Protein AF-A0A7C7UXM7-F1 (afdb_monomer)

Radius of gyration: 26.92 Å; Cα contacts (8 Å, |Δi|>4): 82; chains: 1; bounding box: 63×34×82 Å

Nearest PDB structures (foldseek):
  5azs-assembly1_B  TM=8.460E-01  e=2.408E-01  Pseudomonas aeruginosa PAO1
  4tko-assembly1_B  TM=8.279E-01  e=3.844E-01  Aquifex aeolicus VF5
  7ng9-assembly1_A  TM=8.076E-01  e=3.346E+00  Klebsiella quasipneumoniae
  5c22-assembly3_C  TM=5.757E-01  e=9.241E-01  Escherichia coli
  5c22-assembly4_D  TM=5.573E-01  e=1.101E+00  Escherichia coli

Mean predicted aligned error: 8.32 Å

Solvent-accessible surface area (backbone atoms only — not comparable to full-atom values): 8199 Å² total; per-residue (Å²): 110,72,64,62,53,51,52,53,62,50,50,51,59,55,52,54,50,47,54,49,53,51,52,50,52,52,53,51,53,52,47,52,51,34,48,50,52,29,46,49,31,52,54,49,40,57,52,29,54,51,50,33,51,54,33,54,54,47,39,56,54,44,50,55,34,34,78,68,70,73,43,63,68,67,57,46,55,51,38,52,52,50,33,52,52,38,48,51,55,34,50,54,38,51,54,50,29,53,50,32,46,48,60,38,40,45,73,80,69,43,90,64,81,90,69,94,73,79,89,83,62,88,86,65,75,79,85,79,76,53,69,69,59,54,57,61,46,56,79,69,33,75,93,79,103

Sequence (145 aa):
MRQRHIDAARAGPSLFSVEADIKQLDAAAETARRYLVSLAFQARRVNADKTVQLAEETIEAVQKRVRAGKTPEAELSRAQAELARRKLEREDIEHELLSAHRQLAAQWGATTLDFMRVEGDIVRLPQLASFETLKSRLQQNPEFA

Structure (mmCIF, N/CA/C/O backbone):
data_AF-A0A7C7UXM7-F1
#
_entry.id   AF-A0A7C7UXM7-F1
#
loop_
_atom_site.group_PDB
_atom_site.id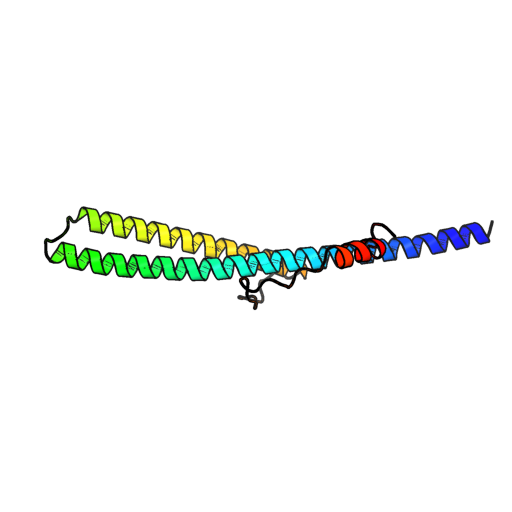
_atom_site.type_symbol
_atom_site.label_atom_id
_atom_site.label_alt_id
_atom_site.label_comp_id
_atom_site.label_asym_id
_atom_site.label_entity_id
_atom_site.label_seq_id
_atom_site.pdbx_PDB_ins_code
_atom_site.Cartn_x
_atom_site.Cartn_y
_atom_site.Cartn_z
_atom_site.occupancy
_atom_site.B_iso_or_equiv
_atom_site.auth_seq_id
_atom_site.auth_comp_id
_atom_site.auth_asym_id
_atom_site.auth_atom_id
_atom_site.pdbx_PDB_model_num
ATOM 1 N N . MET A 1 1 ? 42.067 6.733 -47.333 1.00 54.22 1 MET A N 1
ATOM 2 C CA . MET A 1 1 ? 41.239 7.857 -46.832 1.00 54.22 1 MET A CA 1
ATOM 3 C C . MET A 1 1 ? 39.742 7.572 -46.942 1.00 54.22 1 MET A C 1
ATOM 5 O O . MET A 1 1 ? 39.087 7.574 -45.913 1.00 54.22 1 MET A O 1
ATOM 9 N N . ARG A 1 2 ? 39.199 7.229 -48.123 1.00 51.16 2 ARG A N 1
ATOM 10 C CA . ARG A 1 2 ? 37.763 6.920 -48.316 1.00 51.16 2 ARG A CA 1
ATOM 11 C C . ARG A 1 2 ? 37.230 5.779 -47.428 1.00 51.16 2 ARG A C 1
ATOM 13 O O . ARG A 1 2 ? 36.176 5.935 -46.831 1.00 51.16 2 ARG A O 1
ATOM 20 N N . GLN A 1 3 ? 37.998 4.697 -47.268 1.00 54.28 3 GLN A N 1
ATOM 21 C CA . GLN A 1 3 ? 37.626 3.561 -46.409 1.00 54.28 3 GLN A CA 1
ATOM 22 C C . GLN A 1 3 ? 37.491 3.956 -44.929 1.00 54.28 3 GLN A C 1
ATOM 24 O O . GLN A 1 3 ? 36.467 3.693 -44.322 1.00 54.28 3 GLN A O 1
ATOM 29 N N . ARG A 1 4 ? 38.451 4.723 -44.389 1.00 55.50 4 ARG A N 1
ATOM 30 C CA . ARG A 1 4 ? 38.414 5.225 -43.002 1.00 55.50 4 ARG A CA 1
ATOM 31 C C . ARG A 1 4 ? 37.204 6.117 -42.711 1.00 55.50 4 ARG A C 1
ATOM 33 O O . ARG A 1 4 ? 36.663 6.050 -41.616 1.00 55.50 4 ARG A O 1
ATOM 40 N N . HIS A 1 5 ? 36.774 6.933 -43.673 1.00 54.44 5 HIS A N 1
ATOM 41 C CA . HIS A 1 5 ? 35.564 7.745 -43.513 1.00 54.44 5 HIS A CA 1
ATOM 42 C C . HIS A 1 5 ? 34.285 6.903 -43.571 1.00 54.44 5 HIS A C 1
ATOM 44 O O . HIS A 1 5 ? 33.348 7.201 -42.843 1.00 54.44 5 HIS A O 1
ATOM 50 N N . ILE A 1 6 ? 34.250 5.849 -44.392 1.00 61.56 6 ILE A N 1
ATOM 51 C CA . ILE A 1 6 ? 33.113 4.918 -44.460 1.00 61.56 6 ILE A CA 1
ATOM 52 C C . ILE A 1 6 ? 33.029 4.073 -43.183 1.00 61.56 6 ILE A C 1
ATOM 54 O O . ILE A 1 6 ? 31.938 3.894 -42.653 1.00 61.56 6 ILE A O 1
ATOM 58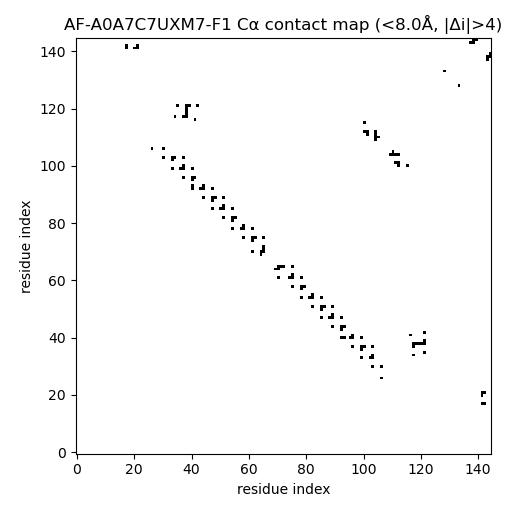 N N . ASP A 1 7 ? 34.162 3.613 -42.655 1.00 56.50 7 ASP A N 1
ATOM 59 C CA . ASP A 1 7 ? 34.219 2.838 -41.413 1.00 56.50 7 ASP A CA 1
ATOM 60 C C . ASP A 1 7 ? 33.830 3.705 -40.203 1.00 56.50 7 ASP A C 1
ATOM 62 O O . ASP A 1 7 ? 33.011 3.290 -39.387 1.00 56.50 7 ASP A O 1
ATOM 66 N N . ALA A 1 8 ? 34.303 4.956 -40.136 1.00 59.12 8 ALA A N 1
ATOM 67 C CA . ALA A 1 8 ? 33.881 5.918 -39.112 1.00 59.12 8 ALA A CA 1
ATOM 68 C C . ALA A 1 8 ? 32.389 6.293 -39.227 1.00 59.12 8 ALA A C 1
ATOM 70 O O . ALA A 1 8 ? 31.695 6.402 -38.218 1.00 59.12 8 ALA A O 1
ATOM 71 N N . ALA A 1 9 ? 31.869 6.442 -40.451 1.00 57.47 9 ALA A N 1
ATOM 72 C CA . ALA A 1 9 ? 30.455 6.723 -40.697 1.00 57.47 9 ALA A CA 1
ATOM 73 C C . ALA A 1 9 ? 29.538 5.513 -40.455 1.00 57.47 9 ALA A C 1
ATOM 75 O O . ALA A 1 9 ? 28.344 5.708 -40.270 1.00 57.47 9 ALA A O 1
ATOM 76 N N . ARG A 1 10 ? 30.063 4.279 -40.454 1.00 56.00 10 ARG A N 1
ATOM 77 C CA . ARG A 1 10 ? 29.331 3.058 -40.070 1.00 56.00 10 ARG A CA 1
ATOM 78 C C . ARG A 1 10 ? 29.392 2.781 -38.567 1.00 56.00 10 ARG A C 1
ATOM 80 O O . ARG A 1 10 ? 28.424 2.255 -38.030 1.00 56.00 10 ARG A O 1
ATOM 87 N N . ALA A 1 11 ? 30.472 3.190 -37.899 1.00 59.28 11 ALA A N 1
ATOM 88 C CA . ALA A 1 11 ? 30.626 3.080 -36.448 1.00 59.28 11 ALA A CA 1
ATOM 89 C C . ALA A 1 11 ? 29.687 4.020 -35.662 1.00 59.28 11 ALA A C 1
ATOM 91 O O . ALA A 1 11 ? 29.225 3.669 -34.582 1.00 59.28 11 ALA A O 1
ATOM 92 N N . GLY A 1 12 ? 29.363 5.201 -36.204 1.00 60.47 12 GLY A N 1
ATOM 93 C CA . GLY A 1 12 ? 28.389 6.119 -35.594 1.00 60.47 12 GLY A CA 1
ATOM 94 C C . GLY A 1 12 ? 26.984 5.507 -35.456 1.00 60.47 12 GLY A C 1
ATOM 95 O O . GLY A 1 12 ? 26.478 5.416 -34.342 1.00 60.47 12 GLY A O 1
ATOM 96 N N . PRO A 1 13 ? 26.359 5.029 -36.550 1.00 64.25 13 PRO A N 1
ATOM 97 C CA . PRO A 1 13 ? 25.064 4.349 -36.524 1.00 64.25 13 PRO A CA 1
ATOM 98 C C . PRO A 1 13 ? 25.002 3.134 -35.591 1.00 64.25 13 PRO A C 1
ATOM 100 O O . PRO A 1 13 ? 23.978 2.949 -34.941 1.00 64.25 13 PRO A O 1
ATOM 103 N N . SER A 1 14 ? 26.075 2.336 -35.487 1.00 66.94 14 SER A N 1
ATOM 104 C CA . SER A 1 14 ? 26.111 1.178 -34.579 1.00 66.94 14 SER A CA 1
ATOM 105 C C . SER A 1 14 ? 26.189 1.572 -33.103 1.00 66.94 14 SER A C 1
ATOM 107 O O . SER A 1 14 ? 25.607 0.902 -32.259 1.00 66.94 14 SER A O 1
ATOM 109 N N . LEU A 1 15 ? 26.875 2.671 -32.773 1.00 72.94 15 LEU A N 1
ATOM 110 C CA . LEU A 1 15 ? 26.896 3.198 -31.405 1.00 72.94 15 LEU A CA 1
ATOM 111 C C . LEU A 1 15 ? 25.527 3.766 -31.009 1.00 72.94 15 LEU A C 1
ATOM 113 O O . LEU A 1 15 ? 25.051 3.505 -29.908 1.00 72.94 15 LEU A O 1
ATOM 117 N N . PHE A 1 16 ? 24.857 4.474 -31.925 1.00 75.31 16 PHE A N 1
ATOM 118 C CA . PHE A 1 16 ? 23.505 4.985 -31.682 1.00 75.31 16 PHE A CA 1
ATOM 119 C C . PHE A 1 16 ? 22.472 3.870 -31.481 1.00 75.31 16 PHE A C 1
ATOM 121 O O . PHE A 1 16 ? 21.574 4.033 -30.657 1.00 75.31 16 PHE A O 1
ATOM 128 N N . SER A 1 17 ? 22.581 2.744 -32.198 1.00 80.44 17 SER A N 1
ATOM 129 C CA . SER A 1 17 ? 21.678 1.607 -31.982 1.00 80.44 17 SER A CA 1
ATOM 130 C C . SER A 1 17 ? 21.898 0.946 -30.623 1.00 80.44 17 SER A C 1
ATOM 132 O O . SER A 1 17 ? 20.927 0.692 -29.923 1.00 80.44 17 SER A O 1
ATOM 134 N N . VAL A 1 18 ? 23.154 0.750 -30.204 1.00 81.62 18 VAL A N 1
ATOM 135 C CA . VAL A 1 18 ? 23.465 0.181 -28.880 1.00 81.62 18 VAL A CA 1
ATOM 136 C C . VAL A 1 18 ? 22.962 1.094 -27.757 1.00 81.62 18 VAL A C 1
ATOM 138 O O . VAL A 1 18 ? 22.355 0.622 -26.799 1.00 81.62 18 VAL A O 1
ATOM 141 N N . GLU A 1 19 ? 23.137 2.413 -27.885 1.00 83.38 19 GLU A N 1
ATOM 142 C CA . GLU A 1 19 ? 22.622 3.366 -26.896 1.00 83.38 19 GLU A CA 1
ATOM 143 C C . GLU A 1 19 ? 21.083 3.357 -26.825 1.00 83.38 19 GLU A C 1
ATOM 145 O O . GLU A 1 19 ? 20.505 3.484 -25.742 1.00 83.38 19 GLU A O 1
ATOM 150 N N . ALA A 1 20 ? 20.405 3.190 -27.963 1.00 84.25 20 ALA A N 1
ATOM 151 C CA . ALA A 1 20 ? 18.954 3.044 -28.003 1.00 84.25 20 ALA A CA 1
ATOM 152 C C . ALA A 1 20 ? 18.490 1.742 -27.325 1.00 84.25 20 ALA A C 1
ATOM 154 O O . ALA A 1 20 ? 17.546 1.784 -26.533 1.00 84.25 20 ALA A O 1
ATOM 155 N N . ASP A 1 21 ? 19.181 0.625 -27.572 1.00 85.38 21 ASP A N 1
ATOM 156 C CA . ASP A 1 21 ? 18.877 -0.678 -26.969 1.00 85.38 21 ASP A CA 1
ATOM 157 C C . ASP A 1 21 ? 19.029 -0.638 -25.439 1.00 85.38 21 ASP A C 1
ATOM 159 O O . ASP A 1 21 ? 18.150 -1.106 -24.710 1.00 85.38 21 ASP A O 1
ATOM 163 N N . ILE A 1 22 ? 20.098 -0.010 -24.935 1.00 87.19 22 ILE A N 1
ATOM 164 C CA . ILE A 1 22 ? 20.312 0.190 -23.493 1.00 87.19 22 ILE A CA 1
ATOM 165 C C . ILE A 1 22 ? 19.171 1.021 -22.891 1.00 87.19 22 ILE A C 1
ATOM 167 O O . ILE A 1 22 ? 18.544 0.595 -21.921 1.00 87.19 22 ILE A O 1
ATOM 171 N N . LYS A 1 23 ? 18.822 2.163 -23.501 1.00 88.69 23 LYS A N 1
ATOM 172 C CA . LYS A 1 23 ? 17.721 3.017 -23.015 1.00 88.69 23 LYS A CA 1
ATOM 173 C C . LYS A 1 23 ? 16.378 2.292 -23.003 1.00 88.69 23 LYS A C 1
ATOM 175 O O . LYS A 1 23 ? 15.566 2.522 -22.106 1.00 88.69 23 LYS A O 1
ATOM 180 N N . GLN A 1 24 ? 16.128 1.423 -23.981 1.00 89.69 24 GLN A N 1
ATOM 181 C CA . GLN A 1 24 ? 14.913 0.616 -24.023 1.00 89.69 24 GLN A CA 1
ATOM 182 C C . GLN A 1 24 ? 14.864 -0.387 -22.863 1.00 89.69 24 GLN A C 1
ATOM 184 O O . GLN A 1 24 ? 13.820 -0.525 -22.218 1.00 89.69 24 GLN A O 1
ATOM 189 N N . LEU A 1 25 ? 15.977 -1.069 -22.582 1.00 90.12 25 LEU A N 1
ATOM 190 C CA . LEU A 1 25 ? 16.079 -2.000 -21.457 1.00 90.12 25 LEU A CA 1
ATOM 191 C C . LEU A 1 25 ? 15.905 -1.284 -20.114 1.00 90.12 25 LEU A C 1
ATOM 193 O O . LEU A 1 25 ? 15.149 -1.766 -19.268 1.00 90.12 25 LEU A O 1
ATOM 197 N N . ASP A 1 26 ? 16.522 -0.115 -19.944 1.00 90.88 26 ASP A N 1
ATOM 198 C CA . ASP A 1 26 ? 16.388 0.700 -18.735 1.00 90.88 26 ASP A CA 1
ATOM 199 C C . ASP A 1 26 ? 14.941 1.148 -18.506 1.00 90.88 26 ASP A C 1
ATOM 201 O O . ASP A 1 26 ? 14.406 1.001 -17.403 1.00 90.88 26 ASP A O 1
ATOM 205 N N . ALA A 1 27 ? 14.267 1.632 -19.554 1.00 93.94 27 ALA A N 1
ATOM 206 C CA . ALA A 1 27 ? 12.864 2.030 -19.477 1.00 93.94 27 ALA A CA 1
ATOM 207 C C . ALA A 1 27 ? 11.949 0.848 -19.110 1.00 93.94 27 ALA A C 1
ATOM 209 O O . ALA A 1 27 ? 11.049 0.985 -18.274 1.00 93.94 27 ALA A O 1
ATOM 210 N N . ALA A 1 28 ? 12.194 -0.333 -19.686 1.00 93.81 28 ALA A N 1
ATOM 211 C CA . ALA A 1 28 ? 11.444 -1.543 -19.359 1.00 93.81 28 ALA A CA 1
ATOM 212 C C . ALA A 1 28 ? 11.674 -1.984 -17.903 1.00 93.81 28 ALA A C 1
ATOM 214 O O . ALA A 1 28 ? 10.717 -2.309 -17.192 1.00 93.81 28 ALA A O 1
ATOM 215 N N . ALA A 1 29 ? 12.925 -1.959 -17.436 1.00 93.12 29 ALA A N 1
ATOM 216 C CA . ALA A 1 29 ? 13.285 -2.321 -16.068 1.00 93.12 29 ALA A CA 1
ATOM 217 C C . ALA A 1 29 ? 12.670 -1.360 -15.037 1.00 93.12 29 ALA A C 1
ATOM 219 O O . ALA A 1 29 ? 12.123 -1.799 -14.021 1.00 93.12 29 ALA A O 1
ATOM 220 N N . GLU A 1 30 ? 12.711 -0.057 -15.306 1.00 97.00 30 GLU A N 1
ATOM 221 C CA . GLU A 1 30 ? 12.123 0.957 -14.433 1.00 97.00 30 GLU A CA 1
ATOM 222 C C . GLU A 1 30 ? 10.590 0.868 -14.405 1.00 97.00 30 GLU A C 1
ATOM 224 O O . GLU A 1 30 ? 9.981 0.941 -13.333 1.00 97.00 30 GLU A O 1
ATOM 229 N N . THR A 1 31 ? 9.956 0.599 -15.550 1.00 97.06 31 THR A N 1
ATOM 230 C CA . THR A 1 31 ? 8.511 0.338 -15.620 1.00 97.06 31 THR A CA 1
ATOM 231 C C . THR A 1 31 ? 8.129 -0.882 -14.785 1.00 97.06 31 THR A C 1
ATOM 233 O O . THR A 1 31 ? 7.206 -0.810 -13.968 1.00 97.06 31 THR A O 1
ATOM 236 N N . ALA A 1 32 ? 8.871 -1.987 -14.913 1.00 94.25 32 ALA A N 1
ATOM 237 C CA . ALA A 1 32 ? 8.645 -3.193 -14.119 1.00 94.25 32 ALA A CA 1
ATOM 238 C C . ALA A 1 32 ? 8.789 -2.921 -12.611 1.00 94.25 32 ALA A C 1
ATOM 240 O O . ALA A 1 32 ? 7.962 -3.371 -11.813 1.00 94.25 32 ALA A O 1
ATOM 241 N N . ARG A 1 33 ? 9.793 -2.130 -12.210 1.00 95.12 33 ARG A N 1
ATOM 242 C CA . ARG A 1 33 ? 9.991 -1.721 -10.814 1.00 95.12 33 ARG A CA 1
ATOM 243 C C . ARG A 1 33 ? 8.796 -0.926 -10.282 1.00 95.12 33 ARG A C 1
ATOM 245 O O . ARG A 1 33 ? 8.273 -1.258 -9.220 1.00 95.12 33 ARG A O 1
ATOM 252 N N . ARG A 1 34 ? 8.326 0.086 -11.016 1.00 97.25 34 ARG A N 1
ATOM 253 C CA . ARG A 1 34 ? 7.173 0.924 -10.622 1.00 97.25 34 ARG A CA 1
ATOM 254 C C . ARG A 1 34 ? 5.866 0.139 -10.567 1.00 97.25 34 ARG A C 1
ATOM 256 O O . ARG A 1 34 ? 5.043 0.359 -9.675 1.00 97.25 34 ARG A O 1
ATOM 263 N N . TYR A 1 35 ? 5.696 -0.817 -11.474 1.00 96.38 35 TYR A N 1
ATOM 264 C CA . TYR A 1 35 ? 4.576 -1.751 -11.457 1.00 96.38 35 TYR A CA 1
ATOM 265 C C . TYR A 1 35 ? 4.582 -2.618 -10.188 1.00 96.38 35 TYR A C 1
ATOM 267 O O . TYR A 1 35 ? 3.559 -2.719 -9.508 1.00 96.38 35 TYR A O 1
ATOM 275 N N . LEU A 1 36 ? 5.739 -3.163 -9.795 1.00 95.44 36 LEU A N 1
ATOM 276 C CA . LEU A 1 36 ? 5.871 -3.928 -8.549 1.00 95.44 36 LEU A CA 1
ATOM 277 C C . LEU A 1 36 ? 5.604 -3.072 -7.303 1.00 95.44 36 LEU A C 1
ATOM 279 O O . LEU A 1 36 ? 4.940 -3.537 -6.377 1.00 95.44 36 LEU A O 1
ATOM 283 N N . VAL A 1 37 ? 6.059 -1.816 -7.282 1.00 97.25 37 VAL A N 1
ATOM 284 C CA . VAL A 1 37 ? 5.743 -0.865 -6.199 1.00 97.25 37 VAL A CA 1
ATOM 285 C C . VAL A 1 37 ? 4.231 -0.626 -6.104 1.00 97.25 37 VAL A C 1
ATOM 287 O O . VAL A 1 37 ? 3.666 -0.682 -5.011 1.00 97.25 37 VAL A O 1
ATOM 290 N N . SER A 1 38 ? 3.555 -0.444 -7.241 1.00 97.62 38 SER A N 1
ATOM 291 C CA . SER A 1 38 ? 2.094 -0.297 -7.293 1.00 97.62 38 SER A CA 1
ATOM 292 C C . SER A 1 38 ? 1.376 -1.536 -6.747 1.00 97.62 38 SER A C 1
ATOM 294 O O . SER A 1 38 ? 0.491 -1.417 -5.899 1.00 97.62 38 SER A O 1
ATOM 296 N N . LEU A 1 39 ? 1.790 -2.740 -7.160 1.00 97.25 39 LEU A N 1
ATOM 297 C CA . LEU A 1 39 ? 1.265 -3.994 -6.607 1.00 97.25 39 LEU A CA 1
ATOM 298 C C . LEU A 1 39 ? 1.483 -4.096 -5.092 1.00 97.25 39 LEU A C 1
ATOM 300 O O . LEU A 1 39 ? 0.585 -4.534 -4.368 1.00 97.25 39 LEU A O 1
ATOM 304 N N . ALA A 1 40 ? 2.648 -3.668 -4.600 1.00 96.69 40 ALA A N 1
ATOM 305 C CA . ALA A 1 40 ? 2.975 -3.710 -3.180 1.00 96.69 40 ALA A CA 1
ATOM 306 C C . ALA A 1 40 ? 2.052 -2.811 -2.358 1.00 96.69 40 ALA A C 1
ATOM 308 O O . ALA A 1 40 ? 1.512 -3.256 -1.343 1.00 96.69 40 ALA A O 1
ATOM 309 N N . PHE A 1 41 ? 1.811 -1.578 -2.806 1.00 97.94 41 PHE A N 1
ATOM 310 C CA . PHE A 1 41 ? 0.873 -0.683 -2.131 1.00 97.94 41 PHE A CA 1
ATOM 311 C C . PHE A 1 41 ? -0.575 -1.181 -2.207 1.0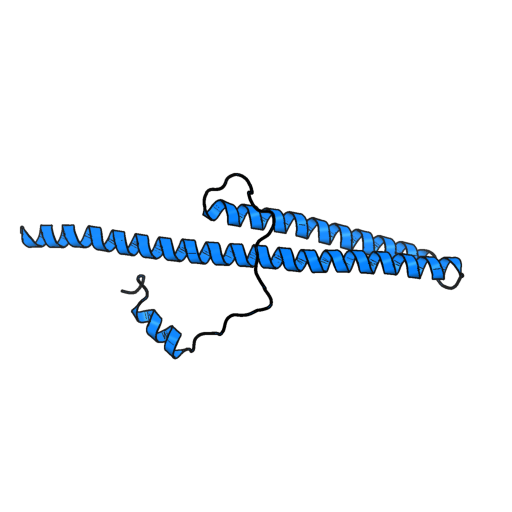0 97.94 41 PHE A C 1
ATOM 313 O O . PHE A 1 41 ? -1.287 -1.092 -1.208 1.00 97.94 41 PHE A O 1
ATOM 320 N N . GLN A 1 42 ? -1.000 -1.810 -3.310 1.00 97.50 42 GLN A N 1
ATOM 321 C CA . GLN A 1 42 ? -2.320 -2.455 -3.374 1.00 97.50 42 GLN A CA 1
ATOM 322 C C . GLN A 1 42 ? -2.468 -3.566 -2.330 1.00 97.50 42 GLN A C 1
ATOM 324 O O . GLN A 1 42 ? -3.489 -3.637 -1.647 1.00 97.50 42 GLN A O 1
ATOM 329 N N . ALA A 1 43 ? -1.455 -4.422 -2.180 1.00 96.75 43 ALA A N 1
ATOM 330 C CA . ALA A 1 43 ? -1.468 -5.482 -1.176 1.00 96.75 43 ALA A CA 1
ATOM 331 C C . ALA A 1 43 ? -1.459 -4.913 0.254 1.00 96.75 43 ALA A C 1
ATOM 333 O O . ALA A 1 43 ? -2.205 -5.382 1.116 1.00 96.75 43 ALA A O 1
ATOM 334 N N . ARG A 1 44 ? -0.671 -3.857 0.503 1.00 97.00 44 ARG A N 1
ATOM 335 C CA . ARG A 1 44 ? -0.661 -3.142 1.790 1.00 97.00 44 ARG A CA 1
ATOM 336 C C . ARG A 1 44 ? -2.019 -2.528 2.114 1.00 97.00 44 ARG A C 1
ATOM 338 O O . ARG A 1 44 ? -2.468 -2.675 3.245 1.00 97.00 44 ARG A O 1
ATOM 345 N N . ARG A 1 45 ? -2.701 -1.926 1.133 1.00 97.81 45 ARG A N 1
ATOM 346 C CA . ARG A 1 45 ? -4.049 -1.363 1.308 1.00 97.81 45 ARG A CA 1
ATOM 347 C C . ARG A 1 45 ? -5.041 -2.429 1.760 1.00 97.81 45 ARG A C 1
ATOM 349 O O . ARG A 1 45 ? -5.743 -2.213 2.736 1.00 97.81 45 ARG A O 1
ATOM 356 N N . VAL A 1 46 ? -5.020 -3.611 1.136 1.00 96.81 46 VAL A N 1
ATOM 357 C CA . VAL A 1 46 ? -5.874 -4.741 1.550 1.00 96.81 46 VAL A CA 1
ATOM 358 C C . VAL A 1 46 ? -5.617 -5.143 3.007 1.00 96.81 46 VAL A C 1
ATOM 360 O O . VAL A 1 46 ? -6.555 -5.445 3.741 1.00 96.81 46 VAL A O 1
ATOM 363 N N . ASN A 1 47 ? -4.359 -5.148 3.452 1.00 97.25 47 ASN A N 1
ATOM 364 C CA . ASN A 1 47 ? -4.032 -5.454 4.846 1.00 97.25 47 ASN A CA 1
ATOM 365 C C . ASN A 1 47 ? -4.463 -4.336 5.807 1.00 97.25 47 ASN A C 1
ATOM 367 O O . ASN A 1 47 ? -4.950 -4.632 6.899 1.00 97.25 47 ASN A O 1
ATOM 371 N N . ALA A 1 48 ? -4.319 -3.071 5.409 1.00 98.31 48 ALA A N 1
ATOM 372 C CA . ALA A 1 48 ? -4.767 -1.924 6.192 1.00 98.31 48 ALA A CA 1
ATOM 373 C C . ALA A 1 48 ? -6.295 -1.903 6.344 1.00 98.31 48 ALA A C 1
ATOM 375 O O . ALA A 1 48 ? -6.787 -1.726 7.455 1.00 98.31 48 ALA A O 1
ATOM 376 N N . ASP A 1 49 ? -7.039 -2.199 5.273 1.00 98.56 49 ASP A N 1
ATOM 377 C CA . ASP A 1 49 ? -8.500 -2.341 5.302 1.00 98.56 49 ASP A CA 1
ATOM 378 C C . ASP A 1 49 ? -8.931 -3.406 6.327 1.00 98.56 49 ASP A C 1
ATOM 380 O O . ASP A 1 49 ? -9.750 -3.136 7.206 1.00 98.56 49 ASP A O 1
ATOM 384 N N . LYS A 1 50 ? -8.310 -4.595 6.292 1.00 98.44 50 LYS A N 1
ATOM 385 C CA . LYS A 1 50 ? -8.569 -5.668 7.274 1.00 98.44 50 LYS A CA 1
ATOM 386 C C . LYS A 1 50 ? -8.219 -5.257 8.703 1.00 98.44 50 LYS A C 1
ATOM 388 O O . LYS A 1 50 ? -8.891 -5.650 9.650 1.00 98.44 50 LYS A O 1
ATOM 393 N N . THR A 1 51 ? -7.150 -4.486 8.863 1.00 98.25 51 THR A N 1
ATOM 394 C CA . THR A 1 51 ?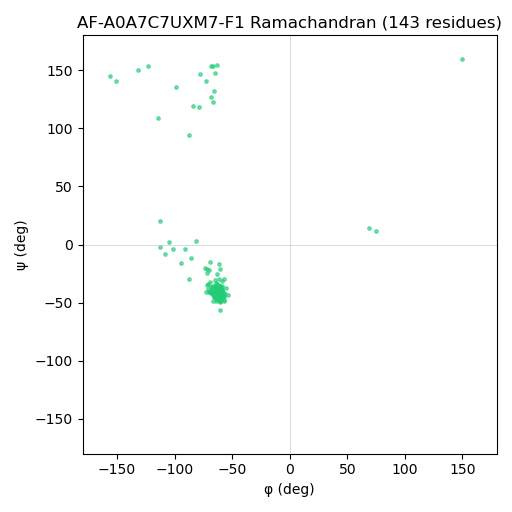 -6.683 -4.019 10.172 1.00 98.25 51 THR A CA 1
ATOM 395 C C . THR A 1 51 ? -7.653 -3.008 10.780 1.00 98.25 51 THR A C 1
ATOM 397 O O . THR A 1 51 ? -7.938 -3.082 11.975 1.00 98.25 51 THR A O 1
ATOM 400 N N . VAL A 1 52 ? -8.196 -2.099 9.964 1.00 98.69 52 VAL A N 1
ATOM 401 C CA . VAL A 1 52 ? -9.262 -1.176 10.377 1.00 98.69 52 VAL A CA 1
ATOM 402 C C . VAL A 1 52 ? -10.510 -1.957 10.777 1.00 98.69 52 VAL A C 1
ATOM 404 O O . VAL A 1 52 ? -11.025 -1.731 11.868 1.00 98.69 52 VAL A O 1
ATOM 407 N N . GLN A 1 53 ? -10.938 -2.924 9.961 1.00 98.56 53 GLN A N 1
ATOM 408 C CA . GLN A 1 53 ? -12.099 -3.761 10.267 1.00 98.56 53 GLN A CA 1
ATOM 409 C C . GLN A 1 53 ? -11.943 -4.491 11.614 1.00 98.56 53 GLN A C 1
ATOM 411 O O . GLN A 1 53 ? -12.825 -4.427 12.466 1.00 98.56 53 GLN A O 1
ATOM 416 N N . LEU A 1 54 ? -10.793 -5.129 11.854 1.00 98.31 54 LEU A N 1
ATOM 417 C CA . LEU A 1 54 ? -10.532 -5.827 13.116 1.00 98.31 54 LEU A CA 1
ATOM 418 C C . LEU A 1 54 ? -10.538 -4.874 14.326 1.00 98.31 54 LEU A C 1
ATOM 420 O O . LEU A 1 54 ? -10.966 -5.247 15.422 1.00 98.31 54 LEU A O 1
ATOM 424 N N . ALA A 1 55 ? -10.060 -3.639 14.152 1.00 98.06 55 ALA A N 1
ATOM 425 C CA . ALA A 1 55 ? -10.105 -2.624 15.199 1.00 98.06 55 ALA A CA 1
ATOM 426 C C . ALA A 1 55 ? -11.547 -2.166 15.496 1.00 98.06 55 ALA A C 1
ATOM 428 O O . ALA A 1 55 ? -11.889 -1.962 16.662 1.00 98.06 55 ALA A O 1
ATOM 429 N N . GLU A 1 56 ? -12.410 -2.069 14.481 1.00 98.31 56 GLU A N 1
ATOM 430 C CA . GLU A 1 56 ? -13.843 -1.781 14.651 1.00 98.31 56 GLU A CA 1
ATOM 431 C C . GLU A 1 56 ? -14.547 -2.903 15.432 1.00 98.31 56 GLU A C 1
ATOM 433 O O . GLU A 1 56 ? -15.176 -2.633 16.459 1.00 98.31 56 GLU A O 1
ATOM 438 N N . GLU A 1 57 ? -14.331 -4.164 15.050 1.00 97.88 57 GLU A N 1
ATOM 439 C CA . GLU A 1 57 ? -14.849 -5.343 15.767 1.00 97.88 57 GLU A CA 1
ATOM 440 C C . GLU A 1 57 ? -14.352 -5.397 17.227 1.00 97.88 57 GLU A C 1
ATOM 442 O O . GLU A 1 57 ? -15.087 -5.745 18.160 1.00 97.88 57 GLU A O 1
ATOM 447 N N . THR A 1 58 ? -13.098 -4.995 17.459 1.00 96.25 58 THR A N 1
ATOM 448 C CA . THR A 1 58 ? -12.513 -4.917 18.805 1.00 96.25 58 THR A CA 1
ATOM 449 C C . THR A 1 58 ? -13.240 -3.889 19.671 1.00 96.25 58 THR A C 1
ATOM 451 O O . THR A 1 58 ? -13.537 -4.172 20.837 1.00 96.25 58 THR A O 1
ATOM 454 N N . ILE A 1 59 ? -13.570 -2.713 19.126 1.00 97.19 59 ILE A N 1
ATOM 455 C CA . ILE A 1 59 ? -14.336 -1.691 19.851 1.00 97.19 59 ILE A CA 1
ATOM 456 C C . ILE A 1 59 ? -15.705 -2.235 20.252 1.00 97.19 59 ILE A C 1
ATOM 458 O O . ILE A 1 59 ? -16.095 -2.071 21.408 1.00 97.19 59 ILE A O 1
ATOM 462 N N . GLU A 1 60 ? -16.418 -2.920 19.358 1.00 96.44 60 GLU A N 1
ATOM 463 C CA . GLU A 1 60 ? -17.725 -3.509 19.677 1.00 96.44 60 GLU A CA 1
ATOM 464 C C . GLU A 1 60 ? -17.639 -4.501 20.849 1.00 96.44 60 GLU A C 1
ATOM 466 O O . GLU A 1 60 ? -18.446 -4.459 21.790 1.00 96.44 60 GLU A O 1
ATOM 471 N N . ALA A 1 61 ? -16.616 -5.360 20.839 1.00 95.12 61 ALA A N 1
ATOM 472 C CA . ALA A 1 61 ? -16.365 -6.318 21.909 1.00 95.12 61 ALA A CA 1
ATOM 473 C C . ALA A 1 61 ? -16.032 -5.628 23.245 1.00 95.12 61 ALA A C 1
ATOM 475 O O . ALA A 1 61 ? -16.568 -6.016 24.291 1.00 95.12 61 ALA A O 1
ATOM 476 N N . VAL A 1 62 ? -15.184 -4.594 23.227 1.00 94.75 62 VAL A N 1
ATOM 477 C CA . VAL A 1 62 ? -14.824 -3.811 24.421 1.00 94.75 62 VAL A CA 1
ATOM 478 C C . VAL A 1 62 ? -16.044 -3.078 24.971 1.00 94.75 62 VAL A C 1
ATOM 480 O O . VAL A 1 62 ? -16.333 -3.194 26.162 1.00 94.75 62 VAL A O 1
ATOM 483 N N . GLN A 1 63 ? -16.832 -2.418 24.120 1.00 94.56 63 GLN A N 1
ATOM 484 C CA . GLN A 1 63 ? -18.067 -1.744 24.524 1.00 94.56 63 GLN A CA 1
ATOM 485 C C . GLN A 1 63 ? -19.037 -2.696 25.230 1.00 94.56 63 GLN A C 1
ATOM 487 O O . GLN A 1 63 ? -19.626 -2.341 26.252 1.00 94.56 63 GLN A O 1
ATOM 492 N N . LYS A 1 64 ? -19.195 -3.928 24.727 1.00 94.88 64 LYS A N 1
ATOM 493 C CA . LYS A 1 64 ? -20.048 -4.938 25.370 1.00 94.88 64 LYS A CA 1
ATOM 494 C C . LYS A 1 64 ? -19.558 -5.294 26.777 1.00 94.88 64 LYS A C 1
ATOM 496 O O . LYS A 1 64 ? -20.381 -5.480 27.672 1.00 94.88 64 LYS A O 1
ATOM 501 N N . ARG A 1 65 ? -18.241 -5.377 26.990 1.00 93.19 65 ARG A N 1
ATOM 502 C CA . ARG A 1 65 ? -17.644 -5.679 28.304 1.00 93.19 65 ARG A CA 1
ATOM 503 C C . ARG A 1 65 ? -17.760 -4.511 29.279 1.00 93.19 65 ARG A C 1
ATOM 505 O O . ARG A 1 65 ? -18.102 -4.750 30.435 1.00 93.19 65 ARG A O 1
ATOM 512 N N . VAL A 1 66 ? -17.549 -3.280 28.808 1.00 93.19 66 VAL A N 1
ATOM 513 C CA . VAL A 1 66 ? -17.737 -2.054 29.604 1.00 93.19 66 VAL A CA 1
ATOM 514 C C . VAL A 1 66 ? -19.189 -1.941 30.069 1.00 93.19 66 VAL A C 1
ATOM 516 O O . VAL A 1 66 ? -19.433 -1.817 31.264 1.00 93.19 66 VAL A O 1
ATOM 519 N N . ARG A 1 67 ? -20.168 -2.114 29.165 1.00 91.56 67 ARG A N 1
ATOM 520 C CA . ARG A 1 67 ? -21.602 -2.112 29.524 1.00 91.56 67 ARG A CA 1
ATOM 521 C C . ARG A 1 67 ? -21.978 -3.190 30.542 1.00 91.56 67 ARG A C 1
ATOM 523 O O . ARG A 1 67 ? -22.889 -2.993 31.333 1.00 91.56 67 ARG A O 1
ATOM 530 N N . ALA A 1 68 ? -21.285 -4.327 30.527 1.00 92.75 68 ALA A N 1
ATOM 531 C CA . ALA A 1 68 ? -21.479 -5.398 31.502 1.00 92.75 68 ALA A CA 1
ATOM 532 C C . ALA A 1 68 ? -20.746 -5.155 32.840 1.00 92.75 68 ALA A C 1
ATOM 534 O O . ALA A 1 68 ? -20.744 -6.049 33.685 1.00 92.75 68 ALA A O 1
ATOM 535 N N . GLY A 1 69 ? -20.074 -4.010 33.016 1.00 87.81 69 GLY A N 1
ATOM 536 C CA . GLY A 1 69 ? -19.268 -3.691 34.200 1.00 87.81 69 GLY A CA 1
ATOM 537 C C . GLY A 1 69 ? -17.993 -4.530 34.336 1.00 87.81 69 GLY A C 1
ATOM 538 O O . GLY A 1 69 ? -17.386 -4.565 35.401 1.00 87.81 69 GLY A O 1
ATOM 539 N N . LYS A 1 70 ? -17.582 -5.239 33.277 1.00 82.38 70 LYS A N 1
ATOM 540 C CA . LYS A 1 70 ? -16.453 -6.187 33.303 1.00 82.38 70 LYS A CA 1
ATOM 541 C C . LYS A 1 70 ? -15.113 -5.549 32.934 1.00 82.38 70 LYS A C 1
ATOM 543 O O . LYS A 1 70 ? -14.097 -6.239 32.908 1.00 82.38 70 LYS A O 1
ATOM 548 N N . THR A 1 71 ? -15.097 -4.272 32.554 1.00 83.88 71 THR A N 1
ATOM 549 C CA . THR A 1 71 ? -13.901 -3.575 32.060 1.00 83.88 71 THR A CA 1
ATOM 550 C C . THR A 1 71 ? -14.039 -2.057 32.273 1.00 83.88 71 THR A C 1
ATOM 552 O O . THR A 1 71 ? -15.1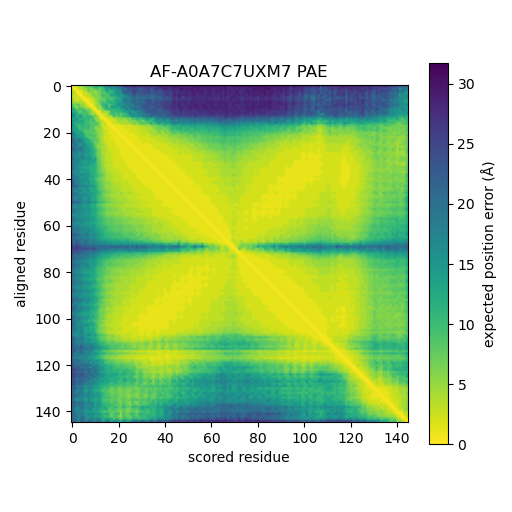56 -1.557 32.136 1.00 83.88 71 THR A O 1
ATOM 555 N N . PRO A 1 72 ? -12.953 -1.316 32.586 1.00 89.81 72 PRO A N 1
ATOM 556 C CA . PRO A 1 72 ? -12.991 0.144 32.740 1.00 89.81 72 PRO A CA 1
ATOM 557 C C . PRO A 1 72 ? -13.289 0.896 31.432 1.00 89.81 72 PRO A C 1
ATOM 559 O O . PRO A 1 72 ? -12.902 0.446 30.358 1.00 89.81 72 PRO A O 1
ATOM 562 N N . GLU A 1 73 ? -13.870 2.097 31.512 1.00 90.19 73 GLU A N 1
ATOM 563 C CA . GLU A 1 73 ? -14.104 2.964 30.337 1.00 90.19 73 GLU A CA 1
ATOM 564 C C . GLU A 1 73 ? -12.810 3.379 29.620 1.00 90.19 73 GLU A C 1
ATOM 566 O O . GLU A 1 73 ? -12.796 3.527 28.400 1.00 90.19 73 GLU A O 1
ATOM 571 N N . ALA A 1 74 ? -11.694 3.487 30.350 1.00 93.69 74 ALA A N 1
ATOM 572 C CA . ALA A 1 74 ? -10.384 3.806 29.777 1.00 93.69 74 ALA A CA 1
ATOM 573 C C . ALA A 1 74 ? -9.940 2.808 28.688 1.00 93.69 74 ALA A C 1
ATOM 575 O O . ALA A 1 74 ? -9.246 3.183 27.743 1.00 93.69 74 ALA A O 1
ATOM 576 N N . GLU A 1 75 ? -10.371 1.547 28.782 1.00 93.62 75 GLU A N 1
ATOM 577 C CA . GLU A 1 75 ? -10.110 0.528 27.761 1.00 93.62 75 GLU A CA 1
ATOM 578 C C . GLU A 1 75 ? -10.849 0.814 26.450 1.00 93.62 75 GLU A C 1
ATOM 580 O O . GLU A 1 75 ? -10.296 0.606 25.369 1.00 93.62 75 GLU A O 1
ATOM 585 N N . LEU A 1 76 ? -12.073 1.348 26.526 1.00 94.88 76 LEU A N 1
ATOM 586 C CA . LEU A 1 76 ? -12.816 1.779 25.344 1.00 94.88 76 LEU A CA 1
ATOM 587 C C . LEU A 1 76 ? -12.125 2.965 24.670 1.00 94.88 76 LEU A C 1
ATOM 589 O O . LEU A 1 76 ? -11.926 2.939 23.455 1.00 94.88 76 LEU A O 1
ATOM 593 N N . SER A 1 77 ? -11.700 3.960 25.451 1.00 96.06 77 SER A N 1
ATOM 594 C CA . SER A 1 77 ? -10.956 5.112 24.929 1.00 96.06 77 SER A CA 1
ATOM 595 C C . SER A 1 77 ? -9.656 4.685 24.243 1.00 96.06 77 SER A C 1
ATOM 597 O O . SER A 1 77 ? -9.320 5.187 23.171 1.00 96.06 77 SER A O 1
ATOM 599 N N . ARG A 1 78 ? -8.941 3.704 24.813 1.00 96.12 78 ARG A N 1
ATOM 600 C CA . ARG A 1 78 ? -7.738 3.125 24.200 1.00 96.12 78 ARG A CA 1
ATOM 601 C C . ARG A 1 78 ? -8.047 2.442 22.866 1.00 96.12 78 ARG A C 1
ATOM 603 O O . ARG A 1 78 ? -7.343 2.685 21.891 1.00 96.12 78 ARG A O 1
ATOM 610 N N . ALA A 1 79 ? -9.102 1.632 22.802 1.00 96.12 79 ALA A N 1
ATOM 611 C CA . ALA A 1 79 ? -9.507 0.960 21.566 1.00 96.12 79 ALA A CA 1
ATOM 612 C C . ALA A 1 79 ? -9.918 1.959 20.464 1.00 96.12 79 ALA A C 1
ATOM 614 O O . ALA A 1 79 ? -9.563 1.778 19.301 1.00 96.12 79 ALA A O 1
ATOM 615 N N . GLN A 1 80 ? -10.605 3.047 20.828 1.00 97.69 80 GLN A N 1
ATOM 616 C CA . GLN A 1 80 ? -10.951 4.133 19.903 1.00 97.69 80 GLN A CA 1
ATOM 617 C C . GLN A 1 80 ? -9.715 4.863 19.368 1.00 97.69 80 GLN A C 1
ATOM 619 O O . GLN A 1 80 ? -9.642 5.144 18.171 1.00 97.69 80 GLN A O 1
ATOM 624 N N . ALA A 1 81 ? -8.730 5.135 20.229 1.00 98.12 81 ALA A N 1
ATOM 625 C CA . ALA A 1 81 ? -7.469 5.739 19.812 1.00 98.12 81 ALA A CA 1
ATOM 626 C C . ALA A 1 81 ? -6.700 4.834 18.835 1.00 98.12 81 ALA A C 1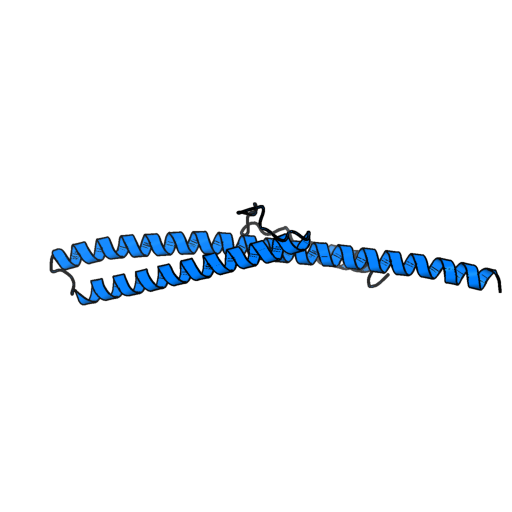
ATOM 628 O O . ALA A 1 81 ? -6.186 5.319 17.828 1.00 98.12 81 ALA A O 1
ATOM 629 N N . GLU A 1 82 ? -6.664 3.522 19.084 1.00 97.31 82 GLU A N 1
ATOM 630 C CA . GLU A 1 82 ? -6.051 2.563 18.160 1.00 97.31 82 GLU A CA 1
ATOM 631 C C . GLU A 1 82 ? -6.774 2.520 16.812 1.00 97.31 82 GLU A C 1
ATOM 633 O O . GLU A 1 82 ? -6.115 2.592 15.777 1.00 97.31 82 GLU A O 1
ATOM 638 N N . LEU A 1 83 ? -8.113 2.493 16.787 1.00 98.38 83 LEU A N 1
ATOM 639 C CA . LEU A 1 83 ? -8.862 2.569 15.527 1.00 98.38 83 LEU A CA 1
ATOM 640 C C . LEU A 1 83 ? -8.524 3.842 14.741 1.00 98.38 83 LEU A C 1
ATOM 642 O O . LEU A 1 83 ? -8.312 3.774 13.531 1.00 98.38 83 LEU A O 1
ATOM 646 N N . ALA A 1 84 ? -8.455 4.992 15.416 1.00 98.50 84 ALA A N 1
ATOM 647 C CA . ALA A 1 84 ? -8.090 6.250 14.774 1.00 98.50 84 ALA A CA 1
ATOM 648 C C . ALA A 1 84 ? -6.696 6.171 14.129 1.00 98.50 84 ALA A C 1
ATOM 650 O O . ALA A 1 84 ? -6.539 6.569 12.977 1.00 98.50 84 ALA A O 1
ATOM 651 N N . ARG A 1 85 ? -5.708 5.576 14.816 1.00 98.38 85 ARG A N 1
ATOM 652 C CA . ARG A 1 85 ? -4.370 5.333 14.245 1.00 98.38 85 ARG A CA 1
ATOM 653 C C . ARG A 1 85 ? -4.428 4.443 13.005 1.00 98.38 85 ARG A C 1
ATOM 655 O O . ARG A 1 85 ? -3.853 4.805 11.986 1.00 98.38 85 ARG A O 1
ATOM 662 N N . ARG A 1 86 ? -5.166 3.326 13.047 1.00 98.44 86 ARG A N 1
ATOM 663 C CA . ARG A 1 86 ? -5.286 2.422 11.883 1.00 98.44 86 ARG A CA 1
ATOM 664 C C . ARG A 1 86 ? -5.974 3.083 10.690 1.00 98.44 86 ARG A C 1
ATOM 666 O O . ARG A 1 86 ? -5.623 2.787 9.552 1.00 98.44 86 ARG A O 1
ATOM 673 N N . LYS A 1 87 ? -6.931 3.987 10.929 1.00 98.62 87 LYS A N 1
ATOM 674 C CA . LYS A 1 87 ? -7.570 4.772 9.860 1.00 98.62 87 LYS A CA 1
ATOM 675 C C . LYS A 1 87 ? -6.588 5.736 9.195 1.00 98.62 87 LYS A C 1
ATOM 677 O O . LYS A 1 87 ? -6.579 5.791 7.970 1.00 98.62 87 LYS A O 1
ATOM 682 N N . LEU A 1 88 ? -5.741 6.412 9.975 1.00 98.69 88 LEU A N 1
ATOM 683 C CA . LEU A 1 88 ? -4.677 7.270 9.438 1.00 98.69 88 LEU A CA 1
ATOM 684 C C . LEU A 1 88 ? -3.661 6.461 8.620 1.00 98.69 88 LEU A C 1
ATOM 686 O O . LEU A 1 88 ? -3.389 6.803 7.479 1.00 98.69 88 LEU A O 1
ATOM 690 N N . GLU A 1 89 ? -3.190 5.324 9.140 1.00 98.25 89 GLU A N 1
ATOM 691 C CA . GLU A 1 89 ? -2.264 4.443 8.406 1.00 98.25 89 GLU A CA 1
ATOM 692 C C . GLU A 1 89 ? -2.854 3.951 7.071 1.00 98.25 89 GLU A C 1
ATOM 694 O O . GLU A 1 89 ? -2.154 3.859 6.062 1.00 98.25 89 GLU A O 1
ATOM 699 N N . ARG A 1 90 ? -4.155 3.629 7.045 1.00 98.62 90 ARG A N 1
ATOM 700 C CA . ARG A 1 90 ? -4.866 3.251 5.816 1.00 98.62 90 ARG A CA 1
ATOM 701 C C . ARG A 1 90 ? -4.912 4.408 4.815 1.00 98.62 90 ARG A C 1
ATOM 703 O O . ARG A 1 90 ? -4.729 4.166 3.624 1.00 98.62 90 ARG A O 1
ATOM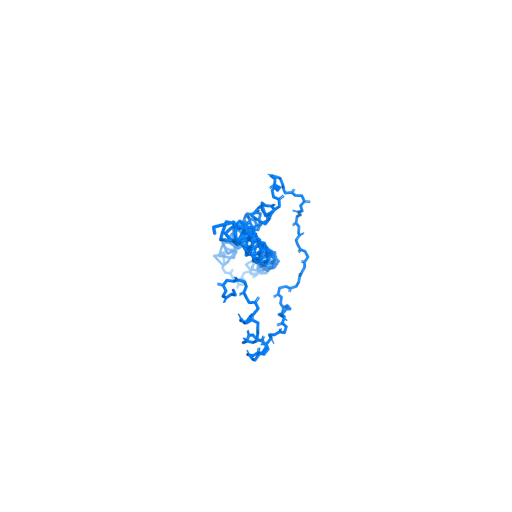 710 N N . GLU A 1 91 ? -5.189 5.622 5.283 1.00 98.56 91 GLU A N 1
ATOM 711 C CA . GLU A 1 91 ? -5.209 6.825 4.447 1.00 98.56 91 GLU A CA 1
ATOM 712 C C . GLU A 1 91 ? -3.826 7.108 3.844 1.00 98.56 91 GLU A C 1
ATOM 714 O O . GLU A 1 91 ? -3.718 7.310 2.635 1.00 98.56 91 GLU A O 1
ATOM 719 N N . ASP A 1 92 ? -2.761 7.018 4.642 1.00 98.56 92 ASP A N 1
ATOM 720 C CA . ASP A 1 92 ? -1.387 7.186 4.158 1.00 98.56 92 ASP A CA 1
ATOM 721 C C . ASP A 1 92 ? -1.072 6.191 3.030 1.00 98.56 92 ASP A C 1
ATOM 723 O O . ASP A 1 92 ? -0.562 6.563 1.973 1.00 98.56 92 ASP A O 1
ATOM 727 N N . ILE A 1 93 ? -1.451 4.919 3.198 1.00 98.56 93 ILE A N 1
ATOM 728 C CA . ILE A 1 93 ? -1.270 3.888 2.164 1.00 98.56 93 ILE A CA 1
ATOM 729 C C . ILE A 1 93 ? -2.077 4.201 0.893 1.00 98.56 93 ILE A C 1
ATOM 731 O O . ILE A 1 93 ? -1.634 3.873 -0.209 1.00 98.56 93 ILE A O 1
ATOM 735 N N . GLU A 1 94 ? -3.255 4.810 1.019 1.00 98.19 94 GLU A N 1
ATOM 736 C CA . GLU A 1 94 ? -4.084 5.219 -0.118 1.00 98.19 94 GLU A CA 1
ATOM 737 C C . GLU A 1 94 ? -3.412 6.339 -0.933 1.00 98.19 94 GLU A C 1
ATOM 739 O O . GLU A 1 94 ? -3.359 6.253 -2.165 1.00 98.19 94 GLU A O 1
ATOM 744 N N . HIS A 1 95 ? -2.806 7.323 -0.263 1.00 98.31 95 HIS A N 1
ATOM 745 C CA . HIS A 1 95 ? -2.028 8.387 -0.913 1.00 98.31 95 HIS A CA 1
ATOM 746 C C . HIS A 1 95 ? -0.751 7.862 -1.580 1.00 98.31 95 HIS A C 1
ATOM 748 O O . HIS A 1 95 ? -0.421 8.263 -2.704 1.00 98.31 95 HIS A O 1
ATOM 754 N N . GLU A 1 96 ? -0.051 6.930 -0.932 1.00 98.44 96 GLU A N 1
ATOM 755 C CA . GLU A 1 96 ? 1.132 6.276 -1.499 1.00 98.44 96 GLU A CA 1
ATOM 756 C C . G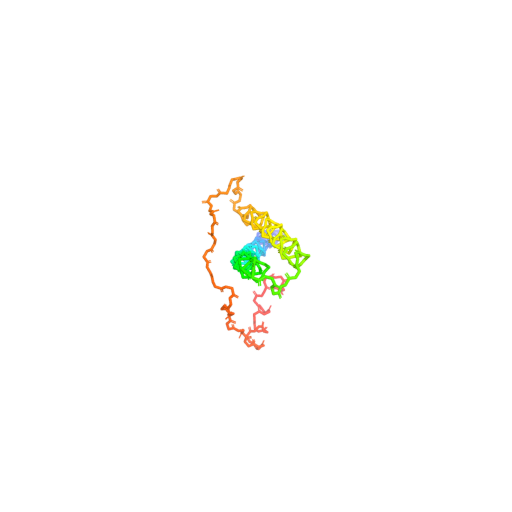LU A 1 96 ? 0.786 5.428 -2.728 1.00 98.44 96 GLU A C 1
ATOM 758 O O . GLU A 1 96 ? 1.482 5.480 -3.745 1.00 98.44 96 GLU A O 1
ATOM 763 N N . LEU A 1 97 ? -0.332 4.696 -2.687 1.00 98.44 97 LEU A N 1
ATOM 764 C CA . LEU A 1 97 ? -0.818 3.927 -3.830 1.00 98.44 97 LEU A CA 1
ATOM 765 C C . LEU A 1 97 ? -1.115 4.835 -5.029 1.00 98.44 97 LEU A C 1
ATOM 767 O O . LEU A 1 97 ? -0.676 4.553 -6.144 1.00 98.44 97 LEU A O 1
ATOM 771 N N . LEU A 1 98 ? -1.814 5.946 -4.797 1.00 97.88 98 LEU A N 1
ATOM 772 C CA . LEU A 1 98 ? -2.120 6.922 -5.839 1.00 97.88 98 LEU A CA 1
ATOM 773 C C . LEU A 1 98 ? -0.844 7.538 -6.435 1.00 97.88 98 LEU A C 1
ATOM 775 O O . LEU A 1 98 ? -0.744 7.733 -7.649 1.00 97.88 98 LEU A O 1
ATOM 779 N N . SER A 1 99 ? 0.148 7.826 -5.595 1.00 97.62 99 SER A N 1
ATOM 780 C CA . SER A 1 99 ? 1.450 8.336 -6.032 1.00 97.62 99 SER A CA 1
ATOM 781 C C . SER A 1 99 ? 2.213 7.307 -6.868 1.00 97.62 99 SER A C 1
ATOM 783 O O . SER A 1 99 ? 2.722 7.649 -7.938 1.00 97.62 99 SER A O 1
ATOM 785 N N . ALA A 1 100 ? 2.228 6.040 -6.446 1.00 97.94 100 ALA A N 1
ATOM 786 C CA . ALA A 1 100 ? 2.835 4.941 -7.193 1.00 97.94 100 ALA A CA 1
ATOM 787 C C . ALA A 1 100 ? 2.169 4.736 -8.564 1.00 97.94 100 ALA A C 1
ATOM 789 O O . ALA A 1 100 ? 2.860 4.577 -9.572 1.00 97.94 100 ALA A O 1
ATOM 790 N N . HIS A 1 101 ? 0.838 4.818 -8.630 1.00 98.06 101 HIS A N 1
ATOM 791 C CA . HIS A 1 101 ? 0.085 4.730 -9.882 1.00 98.06 101 HIS A CA 1
ATOM 792 C C . HIS A 1 101 ? 0.414 5.871 -10.848 1.00 98.06 101 HIS A C 1
ATOM 794 O O . HIS A 1 101 ? 0.681 5.613 -12.019 1.00 98.06 101 HIS A O 1
ATOM 800 N N . ARG A 1 102 ? 0.483 7.120 -10.370 1.00 97.31 102 ARG A N 1
ATOM 801 C CA . ARG A 1 102 ? 0.894 8.272 -11.201 1.00 97.31 102 ARG A CA 1
ATOM 802 C C . ARG A 1 102 ? 2.317 8.117 -11.731 1.00 97.31 102 ARG A C 1
ATOM 804 O O . ARG A 1 102 ? 2.584 8.389 -12.897 1.00 97.31 102 ARG A O 1
ATOM 811 N N . GLN A 1 103 ? 3.226 7.663 -10.875 1.00 96.94 103 GLN A N 1
ATOM 812 C CA . GLN A 1 103 ? 4.612 7.398 -11.241 1.00 96.94 103 GLN A CA 1
ATOM 813 C C . GLN A 1 103 ? 4.741 6.303 -12.303 1.00 96.94 103 GLN A C 1
ATOM 815 O O . GLN A 1 103 ? 5.590 6.411 -13.186 1.00 96.94 103 GLN A O 1
ATOM 820 N N . LEU A 1 104 ? 3.920 5.256 -12.212 1.00 97.56 104 LEU A N 1
ATOM 821 C CA . LEU A 1 104 ? 3.846 4.209 -13.221 1.00 97.56 104 LEU A CA 1
ATOM 822 C C . LEU A 1 104 ? 3.288 4.761 -14.541 1.00 97.56 104 LEU A C 1
ATOM 824 O O . LEU A 1 104 ? 3.926 4.586 -15.570 1.00 97.56 104 LEU A O 1
ATOM 828 N N . ALA A 1 105 ? 2.173 5.494 -14.502 1.00 97.38 105 ALA A N 1
ATOM 829 C CA . ALA A 1 105 ? 1.540 6.075 -15.689 1.00 97.38 105 ALA A CA 1
ATOM 830 C C . ALA A 1 105 ? 2.465 7.026 -16.470 1.00 97.38 105 ALA A C 1
ATOM 832 O O . ALA A 1 105 ? 2.493 7.033 -17.702 1.00 97.38 105 ALA A O 1
ATOM 833 N N . ALA A 1 106 ? 3.304 7.775 -15.752 1.00 96.06 106 ALA A N 1
ATOM 834 C CA . ALA A 1 106 ? 4.298 8.654 -16.354 1.00 96.06 106 ALA A CA 1
ATOM 835 C C . ALA A 1 106 ? 5.318 7.913 -17.244 1.00 96.06 106 ALA A C 1
ATOM 837 O O . ALA A 1 106 ? 5.915 8.546 -18.113 1.00 96.06 106 ALA A O 1
ATOM 838 N N . GLN A 1 107 ? 5.506 6.593 -17.082 1.00 95.25 107 GLN A N 1
ATOM 839 C CA . GLN A 1 107 ? 6.412 5.805 -17.932 1.00 95.25 107 GLN A CA 1
ATOM 840 C C . GLN A 1 107 ? 5.982 5.775 -19.405 1.00 95.25 107 GLN A C 1
ATOM 842 O O . GLN A 1 107 ? 6.833 5.632 -20.277 1.00 95.25 107 GLN A O 1
ATOM 847 N N . TRP A 1 108 ? 4.691 5.958 -19.699 1.00 94.31 108 TRP A N 1
ATOM 848 C CA . TRP A 1 108 ? 4.165 6.075 -21.066 1.00 94.31 108 TRP A CA 1
ATOM 849 C C . TRP A 1 108 ? 3.612 7.472 -21.379 1.00 94.31 108 TRP A C 1
ATOM 851 O O . TRP A 1 108 ? 2.832 7.646 -22.313 1.00 94.31 108 TRP A O 1
ATOM 861 N N . GLY A 1 109 ? 4.023 8.486 -20.608 1.00 94.06 109 GLY A N 1
ATOM 862 C CA . GLY A 1 109 ? 3.676 9.887 -20.855 1.00 94.06 109 GLY A CA 1
ATOM 863 C C . GLY A 1 109 ? 2.239 10.273 -20.492 1.00 94.06 109 GLY A C 1
ATOM 864 O O . GLY A 1 109 ? 1.800 11.366 -20.850 1.00 94.06 109 GLY A O 1
ATOM 865 N N . ALA A 1 110 ? 1.503 9.415 -19.781 1.00 95.12 110 ALA A N 1
ATOM 866 C CA . ALA A 1 110 ? 0.167 9.755 -19.315 1.00 95.12 110 ALA A CA 1
ATOM 867 C C . ALA A 1 110 ? 0.231 10.856 -18.242 1.00 95.12 110 ALA A C 1
ATOM 869 O O . ALA A 1 110 ? 0.955 10.753 -17.250 1.00 95.12 110 ALA A O 1
ATOM 870 N N . THR A 1 111 ? -0.534 11.929 -18.450 1.00 89.44 111 THR A N 1
ATOM 871 C CA . THR A 1 111 ? -0.646 13.071 -17.523 1.00 89.44 111 THR A CA 1
ATOM 872 C C . THR A 1 111 ? -1.826 12.936 -16.565 1.00 89.44 111 THR A C 1
ATOM 874 O O . THR A 1 111 ? -1.886 13.618 -15.541 1.00 89.44 111 THR A O 1
ATOM 877 N N . THR A 1 112 ? -2.755 12.038 -16.879 1.00 90.12 112 THR A N 1
ATOM 878 C CA . THR A 1 112 ? -3.881 11.641 -16.039 1.00 90.12 112 THR A CA 1
ATOM 879 C C . THR A 1 112 ? -3.833 10.138 -15.815 1.00 90.12 112 THR A C 1
ATOM 881 O O . THR A 1 112 ? -3.263 9.394 -16.610 1.00 90.12 112 THR A O 1
ATOM 884 N N . LEU A 1 113 ? -4.411 9.692 -14.702 1.00 92.19 113 LEU A N 1
ATOM 885 C CA . LEU A 1 113 ? -4.469 8.275 -14.384 1.00 92.19 113 LEU A CA 1
ATOM 886 C C . LEU A 1 113 ? -5.668 7.636 -15.099 1.00 92.19 113 LEU A C 1
ATOM 888 O O . LEU A 1 113 ? -6.806 8.038 -14.867 1.00 92.19 113 LEU A O 1
ATOM 892 N N . ASP A 1 114 ? -5.408 6.662 -15.967 1.00 92.06 114 ASP A N 1
ATOM 893 C CA . ASP A 1 114 ? -6.398 5.929 -16.769 1.00 92.06 114 ASP A CA 1
ATOM 894 C C . ASP A 1 114 ? -6.735 4.537 -16.201 1.00 92.06 114 ASP A C 1
ATOM 896 O O . ASP A 1 114 ? -7.649 3.868 -16.682 1.00 92.06 114 ASP A O 1
ATOM 900 N N . PHE A 1 115 ? -6.053 4.119 -15.131 1.00 93.62 115 PHE A N 1
ATOM 901 C CA . PHE A 1 115 ? -6.317 2.880 -14.402 1.00 93.62 115 PHE A CA 1
ATOM 902 C C . PHE A 1 115 ? -6.386 3.123 -12.894 1.00 93.62 115 PHE A C 1
ATOM 904 O O . PHE A 1 115 ? -5.698 3.971 -12.347 1.00 93.62 115 PHE A O 1
ATOM 911 N N . MET A 1 116 ? -7.178 2.321 -12.186 1.00 92.19 116 MET A N 1
ATOM 912 C CA . MET A 1 116 ? -7.253 2.372 -10.715 1.00 92.19 116 MET A CA 1
ATOM 913 C C . MET A 1 116 ? -6.601 1.163 -10.044 1.00 92.19 116 MET A C 1
ATOM 915 O O . MET A 1 116 ? -6.495 1.102 -8.819 1.00 92.19 116 MET A O 1
ATOM 919 N N . ARG A 1 117 ? -6.214 0.155 -10.831 1.00 95.19 117 ARG A N 1
ATOM 920 C CA . ARG A 1 117 ? -5.635 -1.089 -10.337 1.00 95.19 117 ARG A CA 1
ATOM 921 C C . ARG A 1 117 ? -4.689 -1.679 -11.372 1.00 95.19 117 ARG A C 1
ATOM 923 O O . ARG A 1 117 ? -5.005 -1.692 -12.555 1.00 95.19 117 ARG A O 1
ATOM 930 N N . VAL A 1 118 ? -3.580 -2.230 -10.897 1.00 95.88 118 VAL A N 1
ATOM 931 C CA . VAL A 1 118 ? -2.712 -3.124 -11.662 1.00 95.88 118 VAL A CA 1
ATOM 932 C C . VAL A 1 118 ? -3.015 -4.578 -11.300 1.00 95.88 118 VAL A C 1
ATOM 934 O O . VAL A 1 118 ? -3.196 -4.918 -10.125 1.00 95.88 118 VAL A O 1
ATOM 937 N N . GLU A 1 119 ? -3.114 -5.437 -12.308 1.00 93.94 119 GLU A N 1
ATOM 938 C CA . GLU A 1 119 ? -3.271 -6.882 -12.123 1.00 93.94 119 GLU A CA 1
ATOM 939 C C . GLU A 1 119 ? -1.935 -7.515 -11.771 1.00 93.94 119 GLU A C 1
ATOM 941 O O . GLU A 1 119 ? -0.913 -7.060 -12.265 1.00 93.94 119 GLU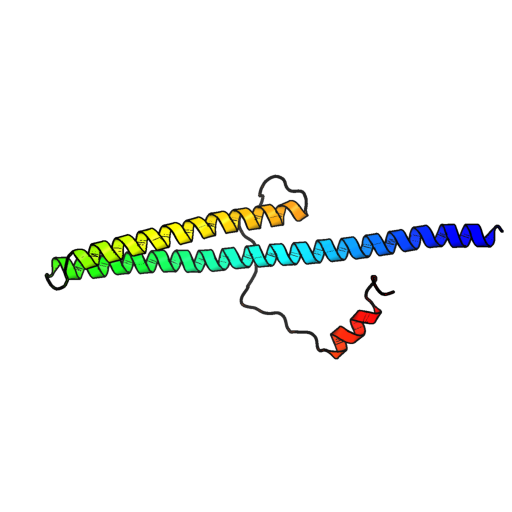 A O 1
ATOM 946 N N . GLY A 1 120 ? -1.929 -8.559 -10.946 1.00 90.06 120 GLY A N 1
ATOM 947 C CA . GLY A 1 120 ? -0.718 -9.287 -10.579 1.00 90.06 120 GLY A CA 1
ATOM 948 C C . GLY A 1 120 ? -0.798 -9.882 -9.180 1.00 90.06 120 GLY A C 1
ATOM 949 O O . GLY A 1 120 ? -1.594 -9.447 -8.344 1.00 90.06 120 GLY A O 1
ATOM 950 N N . ASP A 1 121 ? 0.042 -10.883 -8.938 1.00 86.44 121 ASP A N 1
ATOM 951 C CA . ASP A 1 121 ? 0.199 -11.512 -7.632 1.00 86.44 121 ASP A CA 1
ATOM 952 C C . ASP A 1 121 ? 1.608 -11.243 -7.097 1.00 86.44 121 ASP A C 1
ATOM 954 O O . ASP A 1 121 ? 2.589 -11.797 -7.591 1.00 86.44 121 ASP A O 1
ATOM 958 N N . ILE A 1 122 ? 1.704 -10.390 -6.074 1.00 85.81 122 ILE A N 1
ATOM 959 C CA . ILE A 1 122 ? 2.986 -10.029 -5.463 1.00 85.81 122 ILE A CA 1
ATOM 960 C C . ILE A 1 122 ? 3.599 -11.163 -4.633 1.00 85.81 122 ILE A C 1
ATOM 962 O O . ILE A 1 122 ? 4.805 -11.155 -4.395 1.00 85.81 122 ILE A O 1
ATOM 966 N N . VAL A 1 123 ? 2.805 -12.144 -4.189 1.00 84.62 123 VAL A N 1
ATOM 967 C CA . VAL A 1 123 ? 3.341 -13.280 -3.423 1.00 84.62 123 VAL A CA 1
ATOM 968 C C . VAL A 1 123 ? 3.864 -14.394 -4.327 1.00 84.62 123 VAL A C 1
ATOM 970 O O . VAL A 1 123 ? 4.586 -15.279 -3.866 1.00 84.62 123 VAL A O 1
ATOM 973 N N . ARG A 1 124 ? 3.566 -14.338 -5.630 1.00 85.69 124 ARG A N 1
ATOM 974 C CA . ARG A 1 124 ? 4.077 -15.288 -6.613 1.00 85.69 124 ARG A CA 1
ATOM 975 C C . ARG A 1 124 ? 5.428 -14.829 -7.158 1.00 85.69 124 ARG A C 1
ATOM 977 O O . ARG A 1 124 ? 5.511 -14.087 -8.133 1.00 85.69 124 ARG A O 1
ATOM 984 N N . LEU A 1 125 ? 6.498 -15.321 -6.542 1.00 77.06 125 LEU A N 1
ATOM 985 C CA . LEU A 1 125 ? 7.862 -15.047 -6.993 1.00 77.06 125 LEU A CA 1
ATOM 986 C C . LEU A 1 125 ? 8.193 -15.817 -8.287 1.00 77.06 125 LEU A C 1
ATOM 988 O O . LEU A 1 125 ? 7.814 -16.986 -8.420 1.00 77.06 125 LEU A O 1
ATOM 992 N N . PRO A 1 126 ? 8.916 -15.200 -9.240 1.00 78.69 126 PRO A N 1
ATOM 993 C CA . PRO A 1 126 ? 9.394 -15.900 -10.422 1.00 78.69 126 PRO A CA 1
ATOM 994 C C . PRO A 1 126 ? 10.468 -16.927 -10.048 1.00 78.69 126 PRO A C 1
ATOM 996 O O . PRO A 1 126 ? 11.201 -16.768 -9.069 1.00 78.69 126 PRO A O 1
ATOM 999 N N . GLN A 1 127 ? 10.601 -17.971 -10.865 1.00 83.12 127 GLN A N 1
ATOM 1000 C CA . GLN A 1 127 ? 11.709 -18.907 -10.726 1.00 83.12 127 GLN A CA 1
ATOM 1001 C C . GLN A 1 127 ? 13.025 -18.191 -11.050 1.00 83.12 127 GLN A C 1
ATOM 1003 O O . GLN A 1 127 ? 13.198 -17.642 -12.140 1.00 83.12 127 GLN A O 1
ATOM 1008 N N . LEU A 1 128 ? 13.956 -18.201 -10.097 1.00 81.56 128 LEU A N 1
ATOM 1009 C CA . LEU A 1 128 ? 15.285 -17.629 -10.279 1.00 81.56 128 LEU A CA 1
ATOM 1010 C C . LEU A 1 128 ? 16.052 -18.424 -11.340 1.00 81.56 128 LEU A C 1
ATOM 1012 O O . LEU A 1 128 ? 16.097 -19.655 -11.308 1.00 81.56 128 LEU A O 1
ATOM 1016 N N . ALA A 1 129 ? 16.666 -17.706 -12.278 1.00 86.75 129 ALA A N 1
ATOM 1017 C CA . ALA A 1 129 ? 17.588 -18.312 -13.226 1.00 86.75 129 ALA A CA 1
ATOM 1018 C C . ALA A 1 129 ? 18.817 -18.857 -12.482 1.00 86.75 129 ALA A C 1
ATOM 1020 O O . ALA A 1 129 ? 19.254 -18.288 -11.480 1.00 86.75 129 ALA A O 1
ATOM 1021 N N . SER A 1 130 ? 19.389 -19.954 -12.986 1.00 90.19 130 SER A N 1
ATOM 1022 C CA . SER A 1 130 ? 20.633 -20.491 -12.429 1.00 90.19 130 SER A CA 1
ATOM 1023 C C . SER A 1 130 ? 21.781 -19.490 -12.590 1.00 90.19 130 SER A C 1
ATOM 1025 O O . SER A 1 130 ? 21.781 -18.681 -13.522 1.00 90.19 130 SER A O 1
ATOM 1027 N N . PHE A 1 131 ? 22.788 -19.575 -11.718 1.00 87.19 131 PHE A N 1
ATOM 1028 C CA . PHE A 1 131 ? 23.992 -18.750 -11.835 1.00 87.19 131 PHE A CA 1
ATOM 1029 C C . PHE A 1 131 ? 24.643 -18.876 -13.221 1.00 87.19 131 PHE A C 1
ATOM 1031 O O . PHE A 1 131 ? 24.971 -17.863 -13.830 1.00 87.19 131 PHE A O 1
ATOM 1038 N N . GLU A 1 132 ? 24.743 -20.094 -13.764 1.00 90.50 132 GLU A N 1
ATOM 1039 C CA . GLU A 1 132 ? 25.310 -20.327 -15.099 1.00 90.50 132 GLU A CA 1
ATOM 1040 C C . GLU A 1 132 ? 24.495 -19.642 -16.205 1.00 90.50 132 GLU A C 1
ATOM 1042 O O . GLU A 1 132 ? 25.064 -19.022 -17.102 1.00 90.50 132 GLU A O 1
ATOM 1047 N N . THR A 1 133 ? 23.161 -19.661 -16.106 1.00 88.31 133 THR A N 1
ATOM 1048 C CA . THR A 1 133 ? 22.280 -18.935 -17.036 1.00 88.31 133 THR A CA 1
ATOM 1049 C C . THR A 1 133 ? 22.484 -17.422 -16.954 1.00 88.31 133 THR A C 1
ATOM 1051 O O . THR A 1 133 ? 22.454 -16.732 -17.972 1.00 88.31 133 THR A O 1
ATOM 1054 N N . LEU A 1 134 ? 22.678 -16.880 -15.751 1.00 86.12 134 LEU A N 1
ATOM 1055 C CA . LEU A 1 134 ? 22.948 -15.453 -15.568 1.00 86.12 134 LEU A CA 1
ATOM 1056 C C . LEU A 1 134 ? 24.338 -15.079 -16.099 1.00 86.12 134 LEU A C 1
ATOM 1058 O O . LEU A 1 134 ? 24.481 -14.067 -16.781 1.00 86.12 134 LEU A O 1
ATOM 1062 N N . LYS A 1 135 ? 25.342 -15.932 -15.875 1.00 86.62 135 LYS A N 1
ATOM 1063 C CA . LYS A 1 135 ? 26.706 -15.759 -16.383 1.00 86.62 135 LYS A CA 1
ATOM 1064 C C . LYS A 1 135 ? 26.754 -15.754 -17.911 1.00 86.62 135 LYS A C 1
ATOM 1066 O O . LYS A 1 135 ? 27.424 -14.900 -18.483 1.00 86.62 135 LYS A O 1
ATOM 1071 N N . SER A 1 136 ? 26.021 -16.644 -18.586 1.00 86.69 136 SER A N 1
ATOM 1072 C CA . SER A 1 136 ? 25.971 -16.653 -20.057 1.00 86.69 136 SER A CA 1
ATOM 1073 C C . SER A 1 136 ? 25.318 -15.396 -20.640 1.00 86.69 136 SER A C 1
ATOM 1075 O O . SER A 1 136 ? 25.697 -14.957 -21.721 1.00 86.69 136 SER A O 1
ATOM 1077 N N . ARG A 1 137 ? 24.363 -14.780 -19.925 1.00 84.62 137 ARG A N 1
ATOM 1078 C CA . ARG A 1 137 ? 23.715 -13.528 -20.357 1.00 84.62 137 ARG A CA 1
ATOM 1079 C C . ARG A 1 137 ? 24.645 -12.318 -20.294 1.00 84.62 137 ARG A C 1
ATOM 1081 O O . ARG A 1 137 ? 24.412 -11.363 -21.022 1.00 84.62 137 ARG A O 1
ATOM 1088 N N . LEU A 1 138 ? 25.710 -12.357 -19.486 1.00 80.88 138 LEU A N 1
ATOM 1089 C CA . LEU A 1 138 ? 26.685 -11.264 -19.414 1.00 80.88 138 LEU A CA 1
ATOM 1090 C C . LEU A 1 138 ? 27.364 -11.013 -20.770 1.00 80.88 138 LEU A C 1
ATOM 1092 O O . LEU A 1 138 ? 27.588 -9.868 -21.134 1.00 80.88 138 LEU A O 1
ATOM 1096 N N . GLN A 1 139 ? 27.614 -12.074 -21.544 1.00 76.12 139 GLN A N 1
ATOM 1097 C CA . GLN A 1 139 ? 28.176 -11.977 -22.899 1.00 76.12 139 GLN A CA 1
ATOM 1098 C C . GLN A 1 139 ? 27.205 -11.357 -23.918 1.00 76.12 139 GLN A C 1
ATOM 1100 O O . GLN A 1 139 ? 27.619 -10.998 -25.013 1.00 76.12 139 GLN A O 1
ATOM 1105 N N . GLN A 1 140 ? 25.918 -11.275 -23.577 1.00 74.88 140 GLN A N 1
ATOM 1106 C CA . GLN A 1 140 ? 24.848 -10.728 -24.414 1.00 74.88 140 GLN A CA 1
ATOM 1107 C C . GLN A 1 140 ? 24.415 -9.333 -23.949 1.00 74.88 140 GLN A C 1
ATOM 1109 O O . GLN A 1 140 ? 23.461 -8.783 -24.494 1.00 74.88 140 GLN A O 1
ATOM 1114 N N . ASN A 1 141 ? 25.060 -8.778 -22.917 1.00 75.00 141 ASN A N 1
ATOM 1115 C CA . ASN A 1 141 ? 24.713 -7.465 -22.402 1.00 75.00 141 ASN A CA 1
ATOM 1116 C C . ASN A 1 141 ? 25.313 -6.381 -23.324 1.00 75.00 141 ASN A C 1
ATOM 1118 O O . ASN A 1 141 ? 26.540 -6.315 -23.428 1.00 75.00 141 ASN A O 1
ATOM 1122 N N . PRO A 1 142 ? 24.480 -5.531 -23.954 1.00 71.00 142 PRO A N 1
ATOM 1123 C CA . PRO A 1 142 ? 24.935 -4.483 -24.869 1.00 71.00 142 PRO A CA 1
ATOM 1124 C C . PRO A 1 142 ? 25.849 -3.433 -24.217 1.00 71.00 142 PRO A C 1
ATOM 1126 O O . PRO A 1 142 ? 26.545 -2.724 -24.929 1.00 71.00 142 PRO A O 1
ATOM 1129 N N . GLU A 1 143 ? 25.894 -3.337 -22.885 1.00 72.06 143 GLU A N 1
ATOM 1130 C CA . GLU A 1 143 ? 26.835 -2.466 -22.164 1.00 72.06 143 GLU A CA 1
ATOM 1131 C C . GLU A 1 143 ? 28.290 -2.984 -22.208 1.00 72.06 143 GLU A C 1
ATOM 1133 O O . GLU A 1 143 ? 29.234 -2.206 -22.071 1.00 72.06 143 GLU A O 1
ATOM 1138 N N . PHE A 1 144 ? 28.484 -4.295 -22.404 1.00 65.12 144 PHE A N 1
ATOM 1139 C CA . PHE A 1 144 ? 29.797 -4.958 -22.405 1.00 65.12 144 PHE A CA 1
ATOM 1140 C C . PHE A 1 144 ? 30.214 -5.521 -23.779 1.00 65.12 144 PHE A C 1
ATOM 1142 O O . PHE A 1 144 ? 31.298 -6.104 -23.874 1.00 65.12 144 PHE A O 1
ATOM 1149 N N . ALA A 1 145 ? 29.362 -5.396 -24.804 1.00 54.50 145 ALA A N 1
ATOM 1150 C CA . ALA A 1 145 ? 29.577 -5.898 -26.167 1.00 54.50 145 ALA A CA 1
ATOM 1151 C C . ALA A 1 145 ? 30.113 -4.804 -27.103 1.00 54.50 145 ALA A C 1
ATOM 1153 O O . ALA A 1 145 ? 30.986 -5.137 -27.937 1.00 54.50 145 ALA A O 1
#

Secondary structure (DSSP, 8-state):
-HHHHHHHHHHHHHHHHHHHHHHHHHHHHHHHHHHHHHHHHHHHHHHHHHHHHHHHHHHHHHHHHHHTTSS-HHHHHHHHHHHHHHHHHHHHHHHHHHHHHHHHHGGGT-SS---S-----TT-PPPPPPHHHHHHHHTT-TTT-

Foldseek 3Di:
DVVVVVVVVVVVVVVVVLVVVVVVVVLVVVLVVLLLQLVVLVVVLVVLVVVLVVLVVVLVVVVVCVVVVNDDVVVSVVSVVVSVVSVVVSVVSVVSSVVSQCVSCVSVPDPDRPDDDDDDDSVDDDDDDDPVVVVVCVVVRSVND

pLDDT: mean 88.56, std 12.6, range [51.16, 98.69]